Protein AF-A0A368X6R6-F1 (afdb_monomer_lite)

Secondary structure (DSSP, 8-state):
-----HHHHHHHHHHHHHHHTT----PPP-TTPPPTTT--TT-HHHHHHHHHHHH-SS----PPP-SSS----

InterPro domains:
  IPR005025 NADPH-dependent FMN reductase-like domain [PF03358] (2-72)
  IPR014063 Arsenate resistance ArsH [PTHR43590] (1-72)
  IPR029039 Flavoprotein-like superfamily [G3DSA:3.40.50.360] (1-73)
  IPR029039 Flavoprotein-like superfamily [SSF52218] (2-72)

Radius of gyration: 14.07 Å; chains: 1; bounding box: 32×25×36 Å

Structure (mmCIF, N/CA/C/O backbone):
data_AF-A0A368X6R6-F1
#
_entry.id   AF-A0A368X6R6-F1
#
loop_
_atom_site.group_PDB
_atom_site.id
_atom_site.type_symbol
_atom_site.label_atom_id
_atom_site.label_alt_id
_atom_site.label_comp_id
_atom_site.label_asym_id
_atom_site.label_entity_id
_atom_site.label_seq_id
_atom_site.pdbx_PDB_ins_code
_atom_site.Cartn_x
_atom_site.Cartn_y
_atom_site.Cartn_z
_atom_site.occupancy
_atom_site.B_iso_or_equiv
_atom_site.auth_seq_id
_atom_site.auth_comp_id
_atom_site.auth_asym_id
_atom_site.auth_atom_id
_atom_site.pdbx_PDB_model_num
ATOM 1 N N . MET A 1 1 ? 21.743 -15.009 -3.060 1.00 44.81 1 MET A N 1
ATOM 2 C CA . MET A 1 1 ? 21.849 -14.690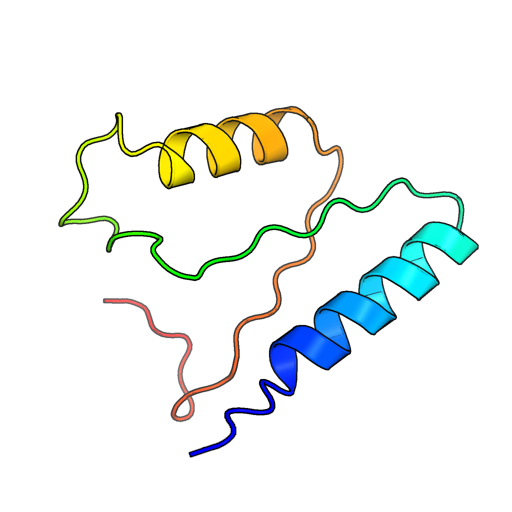 -1.618 1.00 44.81 1 MET A CA 1
ATOM 3 C C . MET A 1 1 ? 20.456 -14.406 -1.083 1.00 44.81 1 MET A C 1
ATOM 5 O O . MET A 1 1 ? 19.711 -13.709 -1.757 1.00 44.81 1 MET A O 1
ATOM 9 N N . ARG A 1 2 ? 20.067 -15.011 0.048 1.00 49.62 2 ARG A N 1
ATOM 10 C CA . ARG A 1 2 ? 18.722 -14.886 0.643 1.00 49.62 2 ARG A CA 1
ATOM 11 C C . ARG A 1 2 ? 18.432 -13.420 0.980 1.00 49.62 2 ARG A C 1
ATOM 13 O O . ARG A 1 2 ? 18.829 -12.932 2.032 1.00 49.62 2 ARG A O 1
ATOM 20 N N . GLN A 1 3 ? 17.757 -12.727 0.070 1.00 46.59 3 GLN A N 1
ATOM 21 C CA . GLN A 1 3 ? 17.371 -11.332 0.214 1.00 46.59 3 GLN A CA 1
ATOM 22 C C . GLN A 1 3 ? 16.178 -11.263 1.174 1.00 46.59 3 GLN A C 1
ATOM 24 O O . GLN A 1 3 ? 15.024 -11.178 0.761 1.00 46.59 3 GLN A O 1
ATOM 29 N N . ARG A 1 4 ? 16.451 -11.359 2.481 1.00 53.50 4 ARG A N 1
ATOM 30 C CA . ARG A 1 4 ? 15.523 -10.858 3.500 1.00 53.50 4 ARG A CA 1
ATOM 31 C C . ARG A 1 4 ? 15.402 -9.358 3.257 1.00 53.50 4 ARG A C 1
ATOM 33 O O . ARG A 1 4 ? 16.251 -8.577 3.667 1.00 53.50 4 ARG A O 1
ATOM 40 N N . SER A 1 5 ? 14.398 -8.976 2.482 1.00 63.06 5 SER A N 1
ATOM 41 C CA . SER A 1 5 ? 14.048 -7.581 2.271 1.00 63.06 5 SER A CA 1
ATOM 42 C C . SER A 1 5 ? 13.415 -7.095 3.571 1.00 63.06 5 SER A C 1
ATOM 44 O O . SER A 1 5 ? 12.251 -7.369 3.845 1.00 63.06 5 SER A O 1
ATOM 46 N N . TYR A 1 6 ? 14.213 -6.433 4.412 1.00 67.50 6 TYR A N 1
ATOM 47 C CA . TYR A 1 6 ? 13.731 -5.822 5.654 1.00 67.50 6 TYR A CA 1
ATOM 48 C C . TYR A 1 6 ? 12.571 -4.853 5.391 1.00 67.50 6 TYR A C 1
ATOM 50 O O . TYR A 1 6 ? 11.639 -4.792 6.185 1.00 67.50 6 TYR A O 1
ATOM 58 N N . SER A 1 7 ? 12.569 -4.181 4.234 1.00 69.12 7 SER A N 1
ATOM 59 C CA . SER A 1 7 ? 11.442 -3.363 3.782 1.00 69.12 7 SER A CA 1
ATOM 60 C C . SER A 1 7 ? 10.160 -4.179 3.609 1.00 69.12 7 SER A C 1
ATOM 62 O O . SER A 1 7 ? 9.119 -3.744 4.080 1.00 69.12 7 SER A O 1
ATOM 64 N N . ARG A 1 8 ? 10.221 -5.388 3.033 1.00 74.19 8 ARG A N 1
ATOM 65 C CA . ARG A 1 8 ? 9.049 -6.271 2.932 1.00 74.19 8 ARG A CA 1
ATOM 66 C C . ARG A 1 8 ? 8.513 -6.678 4.304 1.00 74.19 8 ARG A C 1
ATOM 68 O O . ARG A 1 8 ? 7.306 -6.640 4.504 1.00 74.19 8 ARG A O 1
ATOM 75 N N . MET A 1 9 ? 9.394 -7.048 5.235 1.00 80.50 9 MET A N 1
ATOM 76 C CA . MET A 1 9 ? 8.972 -7.403 6.596 1.00 80.50 9 MET A CA 1
ATOM 77 C C . MET A 1 9 ? 8.290 -6.215 7.283 1.00 80.50 9 MET A C 1
ATOM 79 O O . MET A 1 9 ? 7.227 -6.379 7.868 1.00 80.50 9 MET A O 1
ATOM 83 N N . LEU A 1 10 ? 8.846 -5.007 7.144 1.00 80.25 10 LEU A N 1
ATOM 84 C CA . LEU A 1 10 ? 8.236 -3.791 7.681 1.00 80.25 10 LEU A CA 1
ATOM 85 C C . LEU A 1 10 ? 6.870 -3.493 7.043 1.00 80.25 10 LEU A C 1
ATOM 87 O O . LEU A 1 10 ? 5.938 -3.131 7.753 1.00 80.25 10 LEU A O 1
ATOM 91 N N . THR A 1 11 ? 6.725 -3.673 5.727 1.00 82.56 11 THR A N 1
ATOM 92 C CA . THR A 1 11 ? 5.436 -3.506 5.035 1.00 82.56 11 THR A CA 1
ATOM 93 C C . THR A 1 11 ? 4.389 -4.504 5.533 1.00 82.56 11 THR A C 1
ATOM 95 O O . THR A 1 11 ? 3.227 -4.138 5.704 1.00 82.56 11 THR A O 1
ATOM 98 N N . GLU A 1 12 ? 4.787 -5.748 5.803 1.00 85.31 12 GLU A N 1
ATOM 99 C CA . GLU A 1 12 ? 3.899 -6.766 6.373 1.00 85.31 12 GLU A CA 1
ATOM 100 C C . GLU A 1 12 ? 3.472 -6.408 7.812 1.00 85.31 12 GLU A C 1
ATOM 102 O O . GLU A 1 12 ? 2.289 -6.528 8.130 1.00 85.31 12 GLU A O 1
ATOM 107 N N . GLU A 1 13 ? 4.373 -5.897 8.661 1.00 88.69 13 GLU A N 1
ATOM 108 C CA . GLU A 1 13 ? 3.999 -5.415 10.006 1.00 88.69 13 GLU A CA 1
ATOM 109 C C . GLU A 1 13 ? 3.095 -4.175 9.959 1.00 88.69 13 GLU A C 1
ATOM 111 O O . GLU A 1 13 ? 2.106 -4.101 10.689 1.00 88.69 13 GLU A O 1
ATOM 116 N N . ALA A 1 14 ? 3.380 -3.219 9.071 1.00 85.75 14 ALA A N 1
ATOM 117 C CA . ALA A 1 14 ? 2.540 -2.036 8.888 1.00 85.75 14 ALA A CA 1
ATOM 118 C C . ALA A 1 14 ? 1.115 -2.422 8.464 1.00 85.75 14 ALA A C 1
ATOM 120 O O . ALA A 1 14 ? 0.145 -1.872 8.983 1.00 85.75 14 ALA A O 1
ATOM 121 N N . ALA A 1 15 ? 0.973 -3.413 7.579 1.00 88.31 15 ALA A N 1
ATOM 122 C CA . ALA A 1 15 ? -0.334 -3.937 7.202 1.00 88.31 15 ALA A CA 1
ATOM 123 C C . ALA A 1 15 ? -1.067 -4.577 8.392 1.00 88.31 15 ALA A C 1
ATOM 125 O O . ALA A 1 15 ? -2.262 -4.347 8.559 1.00 88.31 15 ALA A O 1
ATOM 126 N N . ARG A 1 16 ? -0.377 -5.320 9.266 1.00 90.19 16 ARG A N 1
ATOM 127 C CA . ARG A 1 16 ? -1.012 -5.877 10.475 1.00 90.19 16 ARG A CA 1
ATOM 128 C C . ARG A 1 16 ? -1.500 -4.791 11.429 1.00 90.19 16 ARG A C 1
ATOM 130 O O . ARG A 1 16 ? -2.603 -4.905 11.953 1.00 90.19 16 ARG A O 1
ATOM 137 N N . LEU A 1 17 ? -0.712 -3.734 11.629 1.00 90.12 17 LEU A N 1
ATOM 138 C CA . LEU A 1 17 ? -1.120 -2.597 12.459 1.00 90.12 17 LEU A CA 1
ATOM 139 C C . LEU A 1 17 ? -2.339 -1.879 11.869 1.00 90.12 17 LEU A C 1
ATOM 141 O O . LEU A 1 17 ? -3.296 -1.616 12.590 1.00 90.12 17 LEU A O 1
ATOM 145 N N . LEU A 1 18 ? -2.348 -1.632 10.556 1.00 88.94 18 LEU A N 1
ATOM 146 C CA . LEU A 1 18 ? -3.486 -1.015 9.867 1.00 88.94 18 LEU A CA 1
ATOM 147 C C . LEU A 1 18 ? -4.756 -1.874 9.970 1.00 88.94 18 LEU A C 1
ATOM 149 O O . LEU A 1 18 ? -5.825 -1.337 10.253 1.00 88.94 18 LEU A O 1
ATOM 153 N N . GLN A 1 19 ? -4.642 -3.198 9.827 1.00 90.38 19 GLN A N 1
ATOM 154 C CA . GLN A 1 19 ? -5.763 -4.123 10.049 1.00 90.38 19 GLN A CA 1
ATOM 155 C C . GLN A 1 19 ? -6.283 -4.061 11.485 1.00 90.38 19 GLN A C 1
ATOM 157 O O . GLN A 1 19 ? -7.490 -3.993 11.698 1.00 90.38 19 GLN A O 1
ATOM 162 N N . ALA A 1 20 ? -5.385 -4.038 12.473 1.00 91.75 20 ALA A N 1
ATOM 163 C CA . ALA A 1 20 ? -5.763 -3.921 13.880 1.00 91.75 20 ALA A CA 1
ATOM 164 C C . ALA A 1 20 ? -6.467 -2.587 14.199 1.00 91.75 20 ALA A C 1
ATOM 166 O O . ALA A 1 20 ? -7.283 -2.531 15.115 1.00 91.75 20 ALA A O 1
ATOM 167 N N . MET A 1 21 ? -6.188 -1.531 13.430 1.00 91.19 21 MET A N 1
ATOM 168 C CA . MET A 1 21 ? -6.865 -0.231 13.517 1.00 91.19 21 MET A CA 1
ATOM 169 C C . MET A 1 21 ? -8.196 -0.172 12.741 1.00 91.19 21 MET A C 1
ATOM 171 O O . MET A 1 21 ? -8.851 0.867 12.757 1.00 91.19 21 MET A O 1
ATOM 175 N N . GLY A 1 22 ? -8.609 -1.260 12.079 1.00 91.50 22 GLY A N 1
ATOM 176 C CA . GLY A 1 22 ? -9.865 -1.344 11.325 1.00 91.50 22 GLY A CA 1
ATOM 177 C C . GLY A 1 22 ? -9.766 -0.949 9.848 1.00 91.50 22 GLY A C 1
ATOM 178 O O . GLY A 1 22 ? -10.797 -0.777 9.206 1.00 91.50 22 GLY A O 1
ATOM 179 N N . ALA A 1 23 ? -8.557 -0.802 9.299 1.00 90.44 23 ALA A N 1
ATOM 180 C CA . ALA A 1 23 ? -8.359 -0.533 7.876 1.00 90.44 23 ALA A CA 1
ATOM 181 C C . ALA A 1 23 ? -8.244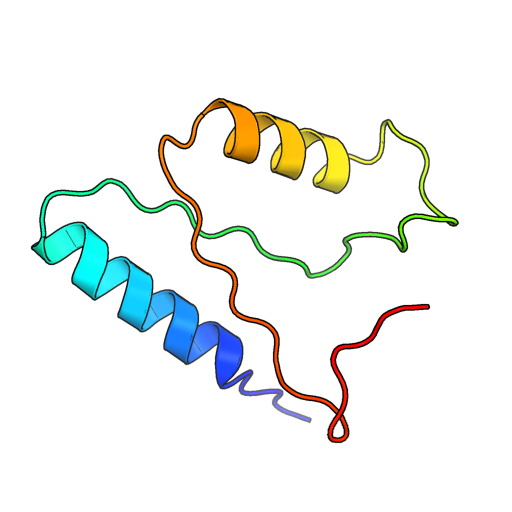 -1.827 7.048 1.00 90.44 23 ALA A C 1
ATOM 183 O O . ALA A 1 23 ? -7.916 -2.897 7.563 1.00 90.44 23 ALA A O 1
ATOM 184 N N . GLU A 1 24 ? -8.423 -1.711 5.731 1.00 91.06 24 GLU A N 1
ATOM 185 C CA . GLU A 1 24 ? -8.219 -2.798 4.764 1.00 91.06 24 GLU A CA 1
ATOM 186 C C . GLU A 1 24 ? -6.935 -2.571 3.936 1.00 91.06 24 GLU A C 1
ATOM 188 O O . GLU A 1 24 ? -6.990 -2.119 2.793 1.00 91.06 24 GLU A O 1
ATOM 193 N N . PRO A 1 25 ? -5.727 -2.839 4.459 1.00 90.00 25 PRO A N 1
ATOM 194 C CA . PRO A 1 25 ? -4.506 -2.603 3.701 1.00 90.00 25 PRO A CA 1
ATOM 195 C C . PRO A 1 25 ? -4.329 -3.625 2.572 1.00 90.00 25 PRO A C 1
ATOM 197 O O . PRO A 1 25 ? -4.459 -4.836 2.768 1.00 90.00 25 PRO A O 1
ATOM 200 N N . ARG A 1 26 ? -3.929 -3.135 1.394 1.00 89.12 26 ARG A N 1
ATOM 201 C CA . ARG A 1 26 ? -3.476 -3.951 0.259 1.00 89.12 26 ARG A CA 1
ATOM 202 C C . ARG A 1 26 ? -1.998 -3.684 -0.008 1.00 89.12 26 ARG A C 1
ATOM 204 O O . ARG A 1 26 ? -1.604 -2.547 -0.243 1.00 89.12 26 ARG A O 1
ATOM 211 N N . ILE A 1 27 ? -1.178 -4.734 0.013 1.00 87.25 27 ILE A N 1
ATOM 212 C CA . ILE A 1 27 ? 0.265 -4.628 -0.238 1.00 87.25 27 ILE A CA 1
ATOM 213 C C . ILE A 1 27 ? 0.535 -4.815 -1.734 1.00 87.25 27 ILE A C 1
ATOM 215 O O . ILE A 1 27 ? 0.208 -5.857 -2.303 1.00 87.25 27 ILE A O 1
ATOM 219 N N . PHE A 1 28 ? 1.186 -3.834 -2.361 1.00 85.62 28 PHE A N 1
ATOM 220 C CA . PHE A 1 28 ? 1.675 -3.953 -3.733 1.00 85.62 28 PHE A CA 1
ATOM 221 C C . PHE A 1 28 ? 3.142 -4.388 -3.762 1.00 85.62 28 PHE A C 1
ATOM 223 O O . PHE A 1 28 ? 4.008 -3.779 -3.139 1.00 85.62 28 PHE A O 1
ATOM 230 N N . ASP A 1 29 ? 3.435 -5.434 -4.533 1.00 81.94 29 ASP A N 1
ATOM 231 C CA . ASP A 1 29 ? 4.804 -5.881 -4.775 1.00 81.94 29 ASP A CA 1
ATOM 232 C C . ASP A 1 29 ? 5.422 -5.123 -5.957 1.00 81.94 29 ASP A C 1
ATOM 234 O O . ASP A 1 29 ? 4.939 -5.234 -7.084 1.00 81.94 29 ASP A O 1
ATOM 238 N N . LEU A 1 30 ? 6.500 -4.380 -5.709 1.00 76.25 30 LEU A N 1
ATOM 239 C CA . LEU A 1 30 ? 7.225 -3.607 -6.725 1.00 76.25 30 LEU A CA 1
ATOM 240 C C . LEU A 1 30 ? 8.123 -4.476 -7.624 1.00 76.25 30 LEU A C 1
ATOM 242 O O . LEU A 1 30 ? 8.653 -3.982 -8.620 1.00 76.25 30 LEU A O 1
ATOM 246 N N . ARG A 1 31 ? 8.321 -5.765 -7.311 1.00 78.25 31 ARG A N 1
ATOM 247 C CA . ARG A 1 31 ? 9.144 -6.658 -8.142 1.00 78.25 31 ARG A CA 1
ATOM 248 C C . ARG A 1 31 ? 8.559 -6.767 -9.551 1.00 78.25 31 ARG A C 1
ATOM 250 O O . ARG A 1 31 ? 7.377 -7.057 -9.727 1.00 78.25 31 ARG A O 1
ATOM 257 N N . GLY A 1 32 ? 9.408 -6.545 -10.552 1.00 74.94 32 GLY A N 1
ATOM 258 C CA . GLY A 1 32 ? 9.004 -6.553 -11.959 1.00 74.94 32 GLY A CA 1
ATOM 259 C C . GLY A 1 32 ? 8.214 -5.315 -12.391 1.00 74.94 32 GLY A C 1
ATOM 260 O O . GLY A 1 32 ? 7.662 -5.321 -13.488 1.00 74.94 32 GLY A O 1
ATOM 261 N N . LEU A 1 33 ? 8.138 -4.263 -11.562 1.00 79.19 33 LEU A N 1
ATOM 262 C CA . LEU A 1 33 ? 7.676 -2.960 -12.026 1.00 79.19 33 LEU A CA 1
ATOM 263 C C . LEU A 1 33 ? 8.776 -2.346 -12.914 1.00 79.19 33 LEU A C 1
ATOM 265 O O . LEU A 1 33 ? 9.907 -2.188 -12.449 1.00 79.19 33 LEU A O 1
ATOM 269 N N . PRO A 1 34 ? 8.482 -2.043 -14.186 1.00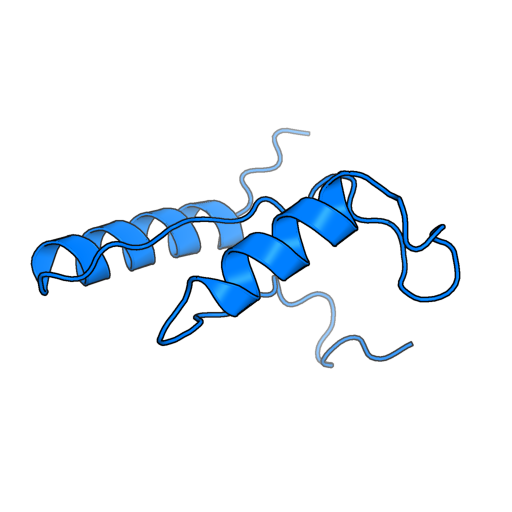 77.56 34 PRO A N 1
ATOM 270 C CA . PRO A 1 34 ? 9.453 -1.438 -15.087 1.00 77.56 34 PRO A CA 1
ATOM 271 C C . PRO A 1 34 ? 9.744 0.018 -14.695 1.00 77.56 34 PRO A C 1
ATOM 273 O O . PRO A 1 34 ? 8.930 0.677 -14.045 1.00 77.56 34 PRO A O 1
ATOM 276 N N . HIS A 1 35 ? 10.909 0.523 -15.108 1.00 74.81 35 HIS A N 1
ATOM 277 C CA . HIS A 1 35 ? 11.271 1.928 -14.917 1.00 74.81 35 HIS A CA 1
ATOM 278 C C . HIS A 1 35 ? 10.223 2.834 -15.591 1.00 74.81 35 HIS A C 1
ATOM 280 O O . HIS A 1 35 ? 9.814 2.513 -16.711 1.00 74.81 35 HIS A O 1
ATOM 286 N N . PRO A 1 36 ? 9.820 3.961 -14.965 1.00 68.81 36 PRO A N 1
ATOM 287 C CA . PRO A 1 36 ? 8.933 4.961 -15.562 1.00 68.81 36 PRO A CA 1
ATOM 288 C C . PRO A 1 36 ? 9.198 5.286 -17.041 1.00 68.81 36 PRO A C 1
ATOM 290 O O . PRO A 1 36 ? 8.247 5.382 -17.810 1.00 68.81 36 PRO A O 1
ATOM 293 N N . ASP A 1 37 ? 10.468 5.374 -17.447 1.00 67.19 37 ASP A N 1
ATOM 294 C CA . ASP A 1 37 ? 10.871 5.750 -18.808 1.00 67.19 37 ASP A CA 1
ATOM 295 C C . ASP A 1 37 ? 10.993 4.560 -19.778 1.00 67.19 37 ASP A C 1
ATOM 297 O O . ASP A 1 37 ? 11.147 4.750 -20.981 1.00 67.19 37 ASP A O 1
ATOM 301 N N . GLY A 1 38 ? 10.925 3.321 -19.277 1.00 63.44 38 GLY A N 1
ATOM 302 C CA . GLY A 1 38 ? 11.160 2.098 -20.058 1.00 63.44 38 GLY A CA 1
ATOM 303 C C . GLY A 1 38 ? 9.932 1.206 -20.253 1.00 63.44 38 GLY A C 1
ATOM 304 O O . GLY A 1 38 ? 10.047 0.129 -20.837 1.00 63.44 38 GLY A O 1
ATOM 305 N N . ALA A 1 39 ? 8.766 1.603 -19.742 1.00 64.31 39 ALA A N 1
ATOM 306 C CA . ALA A 1 39 ? 7.584 0.751 -19.669 1.00 64.31 39 ALA A CA 1
ATOM 307 C C . ALA A 1 39 ? 6.477 1.155 -20.652 1.00 64.31 39 ALA A C 1
ATOM 309 O O . ALA A 1 39 ? 6.040 2.309 -20.634 1.00 64.31 39 ALA A O 1
ATOM 310 N N . PRO A 1 40 ? 5.892 0.211 -21.410 1.00 71.62 40 PRO A N 1
ATOM 311 C CA . PRO A 1 40 ? 4.578 0.419 -22.005 1.00 71.62 40 PRO A CA 1
ATOM 312 C C . PRO A 1 40 ? 3.554 0.721 -20.903 1.00 71.62 40 PRO A C 1
ATOM 314 O O . PRO A 1 40 ? 3.533 0.048 -19.869 1.00 71.62 40 PRO A O 1
ATOM 317 N N . LYS A 1 41 ? 2.671 1.704 -21.121 1.00 70.81 41 LYS A N 1
ATOM 318 C CA . LYS A 1 41 ? 1.587 2.040 -20.173 1.00 70.81 41 LYS A CA 1
ATOM 319 C C . LYS A 1 41 ? 0.688 0.839 -19.861 1.00 70.81 41 LYS A C 1
ATOM 321 O O . LYS A 1 41 ? 0.139 0.761 -18.765 1.00 70.81 41 LYS A O 1
ATOM 326 N N . ASP A 1 42 ? 0.627 -0.108 -20.791 1.00 78.25 42 ASP A N 1
ATOM 327 C CA . ASP A 1 42 ? -0.170 -1.326 -20.701 1.00 78.25 42 ASP A CA 1
ATOM 328 C C . ASP A 1 42 ? 0.519 -2.441 -19.902 1.00 78.25 42 ASP A C 1
ATOM 330 O O . ASP A 1 42 ? -0.027 -3.537 -19.787 1.00 78.25 42 ASP A O 1
ATOM 334 N N . HIS A 1 43 ? 1.698 -2.196 -19.320 1.00 84.38 43 HIS A N 1
ATOM 335 C CA . HIS A 1 43 ? 2.375 -3.199 -18.507 1.00 84.38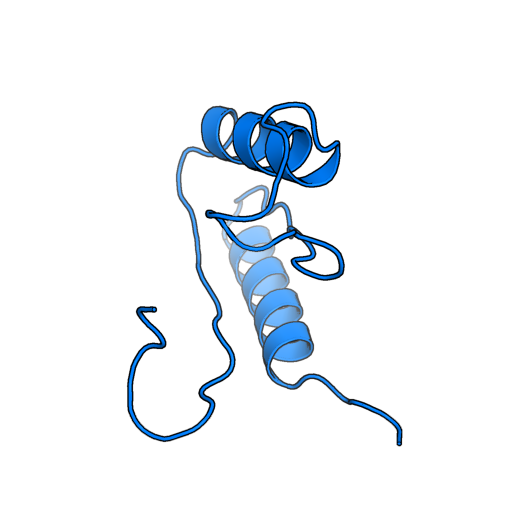 43 HIS A CA 1
ATOM 336 C C . HIS A 1 43 ? 1.468 -3.641 -17.335 1.00 84.38 43 HIS A C 1
ATOM 338 O O . HIS A 1 43 ? 1.038 -2.788 -16.552 1.00 84.38 43 HIS A O 1
ATOM 344 N N . PRO A 1 44 ? 1.218 -4.950 -17.129 1.00 86.75 44 PRO A N 1
ATOM 345 C CA . PRO A 1 44 ? 0.240 -5.436 -16.146 1.00 86.75 44 PRO A CA 1
ATOM 346 C C . PRO A 1 44 ? 0.459 -4.901 -14.724 1.00 86.75 44 PRO A C 1
ATOM 348 O O . PRO A 1 44 ? -0.487 -4.570 -14.018 1.00 86.75 44 PRO A O 1
ATOM 351 N N . LYS A 1 45 ? 1.723 -4.738 -14.307 1.00 83.50 45 LYS A N 1
ATOM 352 C CA . LYS A 1 45 ? 2.070 -4.150 -12.999 1.00 83.50 45 LYS A CA 1
ATOM 353 C C . LYS A 1 45 ? 1.748 -2.658 -12.890 1.00 83.50 45 LYS A C 1
ATOM 355 O O . LYS A 1 45 ? 1.417 -2.201 -11.802 1.00 83.50 45 LYS A O 1
ATOM 360 N N . VAL A 1 46 ? 1.845 -1.912 -13.991 1.00 85.31 46 VAL A N 1
ATOM 361 C CA . VAL A 1 46 ? 1.477 -0.489 -14.035 1.00 85.31 46 VAL A CA 1
ATOM 362 C C . VAL A 1 46 ? -0.041 -0.350 -13.937 1.00 85.31 46 VAL A C 1
ATOM 364 O O . VAL A 1 46 ? -0.517 0.496 -13.184 1.00 85.31 46 VAL A O 1
ATOM 367 N N . GLN A 1 47 ? -0.797 -1.213 -14.624 1.00 88.31 47 GLN A N 1
ATOM 368 C CA . GLN A 1 47 ? -2.259 -1.257 -14.508 1.00 88.31 47 GLN A CA 1
ATOM 369 C C . GLN A 1 47 ? -2.695 -1.620 -13.081 1.00 88.31 47 GLN A C 1
ATOM 371 O O . GLN A 1 47 ? -3.422 -0.854 -12.455 1.00 88.31 47 GLN A O 1
ATOM 376 N N . GLN A 1 48 ? -2.135 -2.693 -12.511 1.00 87.75 48 GLN A N 1
ATOM 377 C CA . GLN A 1 48 ? -2.412 -3.117 -11.134 1.00 87.75 48 GLN A CA 1
ATOM 378 C C . GLN A 1 48 ? -2.128 -2.003 -10.110 1.00 87.75 48 GLN A C 1
ATOM 380 O O . GLN A 1 48 ? -2.909 -1.795 -9.183 1.00 87.75 48 GLN A O 1
ATOM 385 N N . LEU A 1 49 ? -1.016 -1.271 -10.263 1.00 88.25 49 LEU A N 1
ATOM 386 C CA . LEU A 1 49 ? -0.694 -0.143 -9.385 1.00 88.25 49 LEU A CA 1
ATOM 387 C C . LEU A 1 49 ? -1.736 0.979 -9.503 1.00 88.25 49 LEU A C 1
ATOM 389 O O . LEU A 1 49 ? -2.144 1.537 -8.489 1.00 88.25 49 LEU A O 1
ATOM 393 N N . ARG A 1 50 ? -2.186 1.298 -10.723 1.00 87.25 50 ARG A N 1
ATOM 394 C CA . ARG A 1 50 ? -3.208 2.331 -10.965 1.00 87.25 50 ARG A CA 1
ATOM 395 C C . ARG A 1 50 ? -4.566 1.952 -10.388 1.00 87.25 50 ARG A C 1
ATOM 397 O O . ARG A 1 50 ? -5.233 2.822 -9.840 1.00 87.25 50 ARG A O 1
ATOM 404 N N . GLU A 1 51 ? -4.964 0.692 -10.507 1.00 90.12 51 GLU A N 1
ATOM 405 C CA . GLU A 1 51 ? -6.212 0.181 -9.931 1.00 90.12 51 GLU A CA 1
ATOM 406 C C . GLU A 1 51 ? -6.188 0.252 -8.403 1.00 90.12 51 GLU A C 1
ATOM 408 O O . GLU A 1 51 ? -7.132 0.744 -7.789 1.00 90.12 51 GLU A O 1
ATOM 413 N N . LEU A 1 52 ? -5.083 -0.170 -7.780 1.00 89.31 52 LEU A N 1
ATOM 414 C CA . LEU A 1 52 ? -4.919 -0.076 -6.328 1.00 89.31 52 LEU A CA 1
ATOM 415 C C . LEU A 1 52 ? -4.896 1.375 -5.846 1.00 89.31 52 LEU A C 1
ATOM 417 O O . LEU A 1 52 ? -5.510 1.678 -4.829 1.00 89.31 52 LEU A O 1
ATOM 421 N N . ALA A 1 53 ? -4.233 2.262 -6.590 1.00 87.00 53 ALA A N 1
ATOM 422 C CA . ALA A 1 53 ? -4.184 3.681 -6.267 1.00 87.00 53 ALA A CA 1
ATOM 423 C C . ALA A 1 53 ? -5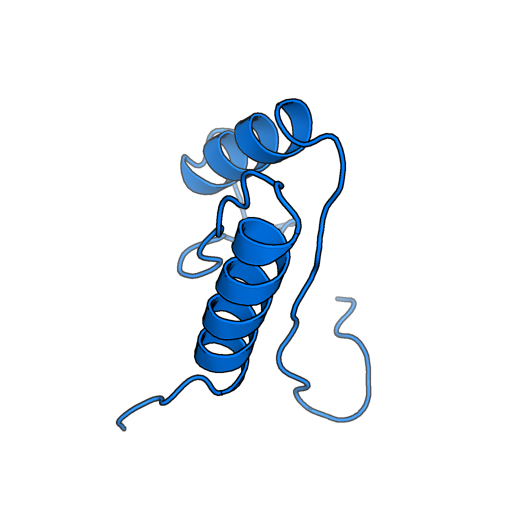.562 4.358 -6.355 1.00 87.00 53 ALA A C 1
ATOM 425 O O . ALA A 1 53 ? -5.855 5.240 -5.557 1.00 87.00 53 ALA A O 1
ATOM 426 N N . GLN A 1 54 ? -6.405 3.944 -7.308 1.00 90.88 54 GLN A N 1
ATOM 427 C CA . GLN A 1 54 ? -7.789 4.422 -7.423 1.00 90.88 54 GLN A CA 1
ATOM 428 C C . GLN A 1 54 ? -8.697 3.852 -6.332 1.00 90.88 54 GLN A C 1
ATOM 430 O O . GLN A 1 54 ? -9.637 4.516 -5.911 1.00 90.88 54 GLN A O 1
ATOM 435 N N . TRP A 1 55 ? -8.429 2.624 -5.887 1.00 90.62 55 TRP A N 1
ATOM 436 C CA . TRP A 1 55 ? -9.192 1.972 -4.828 1.00 90.62 55 TRP A CA 1
ATOM 437 C C . TRP A 1 55 ? -8.873 2.527 -3.431 1.00 90.62 55 TRP A C 1
ATOM 439 O O . TRP A 1 55 ? -9.739 2.530 -2.563 1.00 90.62 55 TRP A O 1
ATOM 449 N N . SER A 1 56 ? -7.635 2.964 -3.190 1.00 87.00 56 SER A N 1
ATOM 450 C CA . SER A 1 56 ? -7.181 3.358 -1.855 1.00 87.00 56 SER A CA 1
ATOM 451 C C . SER A 1 56 ? -7.619 4.768 -1.451 1.00 87.00 56 SER A C 1
ATOM 453 O O . SER A 1 56 ? -7.380 5.722 -2.188 1.00 87.00 56 SER A O 1
ATOM 455 N N . GLU A 1 57 ? -8.111 4.918 -0.220 1.00 86.44 57 GLU A N 1
ATOM 456 C CA . GLU A 1 57 ? -8.355 6.223 0.423 1.00 86.44 57 GLU A CA 1
ATOM 457 C C . GLU A 1 57 ? -7.086 6.816 1.075 1.00 86.44 57 GLU A C 1
ATOM 459 O O . GLU A 1 57 ? -7.039 7.995 1.419 1.00 86.44 57 GLU A O 1
ATOM 464 N N . GLY A 1 58 ? -6.027 6.009 1.218 1.00 84.94 58 GLY A N 1
ATOM 465 C CA . GLY A 1 58 ? -4.721 6.415 1.734 1.00 84.94 58 GLY A CA 1
ATOM 466 C C . GLY A 1 58 ? -3.623 5.421 1.347 1.00 84.94 58 GLY A C 1
ATOM 467 O O . GLY A 1 58 ? -3.887 4.233 1.164 1.00 84.94 58 GLY A O 1
ATOM 468 N N . MET A 1 59 ? -2.382 5.900 1.209 1.00 85.81 59 MET A N 1
ATOM 469 C CA . MET A 1 59 ? -1.239 5.080 0.784 1.00 85.81 59 MET A CA 1
ATOM 470 C C . MET A 1 59 ? -0.064 5.198 1.755 1.00 85.81 59 MET A C 1
ATOM 472 O O . MET A 1 59 ? 0.276 6.291 2.204 1.00 85.81 59 MET A O 1
ATOM 476 N N . VAL A 1 60 ? 0.610 4.074 2.007 1.00 80.00 60 VAL A N 1
ATOM 477 C CA . VAL A 1 60 ? 1.875 4.013 2.753 1.00 80.00 60 VAL A CA 1
ATOM 478 C C . VAL A 1 60 ? 2.966 3.511 1.813 1.00 80.00 60 VAL A C 1
ATOM 480 O O . VAL A 1 60 ? 2.837 2.443 1.218 1.00 80.00 60 VAL A O 1
ATOM 483 N N . TRP A 1 61 ? 4.047 4.280 1.682 1.00 78.69 61 TRP A N 1
ATOM 484 C CA . TRP A 1 61 ? 5.165 3.967 0.793 1.00 78.69 61 TRP A CA 1
ATOM 485 C C . TRP A 1 61 ? 6.389 3.564 1.617 1.00 78.69 61 TRP A C 1
ATOM 487 O O . TRP A 1 61 ? 6.888 4.346 2.422 1.00 78.69 61 TRP A O 1
ATOM 497 N N . CYS A 1 62 ? 6.893 2.347 1.403 1.00 67.19 62 CYS A N 1
ATOM 498 C CA . CYS A 1 62 ? 8.106 1.845 2.052 1.00 67.19 62 CYS A CA 1
ATOM 499 C C . CYS A 1 62 ? 9.197 1.619 1.000 1.00 67.19 62 CYS A C 1
ATOM 501 O O . CYS A 1 62 ? 9.226 0.578 0.343 1.00 67.19 62 CYS A O 1
ATOM 503 N N . SER A 1 63 ? 10.103 2.584 0.839 1.00 63.91 63 SER A N 1
ATOM 504 C CA . SER A 1 63 ? 11.282 2.418 -0.014 1.00 63.91 63 SER A CA 1
ATOM 505 C C . SER A 1 63 ? 12.462 1.900 0.817 1.00 63.91 63 SER A C 1
ATOM 507 O O . SER A 1 63 ? 12.734 2.468 1.877 1.00 63.91 63 SER A O 1
ATOM 509 N N . PRO A 1 64 ? 13.170 0.833 0.400 1.00 55.38 64 PRO A N 1
ATOM 510 C CA . PRO A 1 64 ? 14.455 0.509 1.000 1.00 55.38 64 PRO A CA 1
ATOM 511 C C . PRO A 1 64 ? 15.446 1.632 0.679 1.00 55.38 64 PRO A C 1
ATOM 513 O O . PRO A 1 64 ? 15.666 1.959 -0.485 1.00 55.38 64 PRO A O 1
ATOM 516 N N . GLU A 1 65 ? 16.064 2.211 1.703 1.00 45.22 65 GLU A N 1
ATOM 517 C CA . GLU A 1 65 ? 17.132 3.181 1.496 1.00 45.22 65 GLU A CA 1
ATOM 518 C C . GLU A 1 65 ? 18.328 2.482 0.832 1.00 45.22 65 GLU A C 1
ATOM 520 O O . GLU A 1 65 ? 18.912 1.540 1.376 1.00 45.22 65 GLU A O 1
ATOM 525 N N . ARG A 1 66 ? 18.694 2.931 -0.369 1.00 46.00 66 ARG A N 1
ATOM 526 C CA . ARG A 1 66 ? 19.938 2.546 -1.033 1.00 46.00 66 ARG A CA 1
ATOM 527 C C . ARG A 1 66 ? 20.717 3.827 -1.316 1.00 46.00 66 ARG A C 1
ATOM 529 O O . ARG A 1 66 ? 20.432 4.513 -2.285 1.00 46.00 66 ARG A O 1
ATOM 536 N N . HIS A 1 67 ? 21.695 4.101 -0.452 1.00 43.81 67 HIS A N 1
ATOM 537 C CA . HIS A 1 67 ? 22.674 5.196 -0.538 1.00 43.81 67 HIS A CA 1
ATOM 538 C C . HIS A 1 67 ? 22.164 6.635 -0.320 1.00 43.81 67 HIS A C 1
ATOM 540 O O . HIS A 1 67 ? 22.311 7.458 -1.215 1.00 43.81 67 HIS A O 1
ATOM 546 N N . GLY A 1 68 ? 21.672 6.979 0.881 1.00 45.91 68 GLY A N 1
ATOM 547 C CA . GLY A 1 68 ? 21.723 8.356 1.417 1.00 45.91 68 GLY A CA 1
ATOM 548 C C . GLY A 1 68 ? 21.014 9.461 0.619 1.00 45.91 68 GLY A C 1
ATOM 549 O O . GLY A 1 68 ? 21.182 10.639 0.920 1.00 45.91 68 GLY A O 1
ATOM 550 N N . ALA A 1 69 ? 20.230 9.103 -0.392 1.00 42.12 69 ALA A N 1
ATOM 551 C CA . ALA A 1 69 ? 19.425 9.998 -1.201 1.00 42.12 69 ALA A CA 1
ATOM 552 C C . ALA A 1 69 ? 18.194 9.232 -1.696 1.00 42.12 69 ALA A C 1
ATOM 554 O O . ALA A 1 69 ? 18.283 8.064 -2.086 1.00 42.12 69 ALA A O 1
ATOM 555 N N . MET A 1 70 ? 17.031 9.891 -1.682 1.00 42.94 70 MET A N 1
ATOM 556 C CA . MET A 1 70 ? 15.850 9.389 -2.383 1.00 42.94 70 MET A CA 1
ATOM 557 C C . MET A 1 70 ? 16.205 9.277 -3.864 1.00 42.94 70 MET A C 1
ATOM 559 O O . MET A 1 70 ? 16.601 10.266 -4.478 1.00 42.94 70 MET A O 1
ATOM 563 N N . THR A 1 71 ? 16.113 8.074 -4.423 1.00 41.94 71 THR A N 1
ATOM 564 C CA . THR A 1 71 ? 16.453 7.820 -5.823 1.00 41.94 71 THR A CA 1
ATOM 565 C C . THR A 1 71 ? 15.421 8.518 -6.707 1.00 41.94 71 THR A C 1
ATOM 567 O O . THR A 1 71 ? 14.302 8.037 -6.877 1.00 41.94 71 THR A O 1
ATOM 570 N N . ALA A 1 72 ? 15.798 9.685 -7.218 1.00 42.41 72 ALA A N 1
ATOM 571 C CA . ALA A 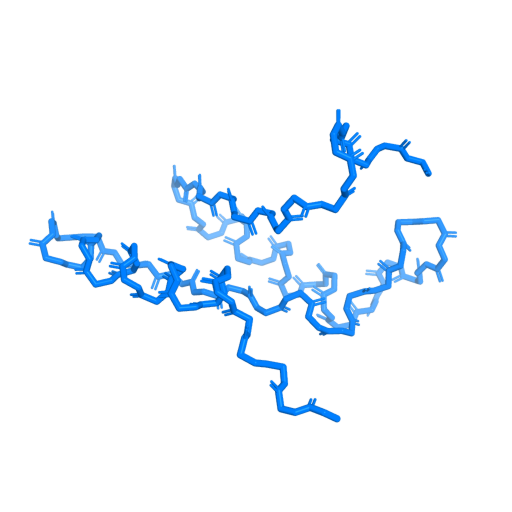1 72 ? 15.205 10.317 -8.377 1.00 42.41 72 ALA A CA 1
ATOM 572 C C . ALA A 1 72 ? 16.234 10.217 -9.507 1.00 42.41 72 ALA A C 1
ATOM 574 O O . ALA A 1 72 ? 17.330 10.762 -9.372 1.00 42.41 72 ALA A O 1
ATOM 575 N N . SER A 1 73 ? 15.813 9.615 -10.622 1.00 38.34 73 SER A N 1
ATOM 576 C CA . SER A 1 73 ? 16.549 9.439 -11.892 1.00 38.34 73 SER A CA 1
ATOM 577 C C . SER A 1 73 ? 17.611 8.340 -11.920 1.00 38.34 73 SER A C 1
ATOM 579 O O . SER A 1 73 ? 18.435 8.253 -10.985 1.00 38.34 73 SER A O 1
#

Organism: NCBI:txid545864

Foldseek 3Di:
DPPPPVLVVVVVVVCVVCVVVVHDDDDQDCVPPDDPVPDDCPDPSNVVVVVVVVVDPDDDDRDDDDPDDDDDD

pLDDT: mean 74.96, std 16.35, range [38.34, 91.75]

Sequence (73 aa):
MRQRSYSRMLTEEAARLLQAMGAEPRIFDLRGLPHPDGAPKDHPKVQQLRELAQWSEGMVWCSPERHGAMTAS